Protein AF-A0A2G2P7Z0-F1 (afdb_monomer)

Mean predicted aligned error: 6.98 Å

Nearest PDB structures (foldseek):
  7e8j-assembly1_B  TM=5.968E-01  e=3.196E+00  Thermococcus celer Vu 13 = JCM 8558

pLDDT: mean 85.24, std 11.08, range [38.09, 94.94]

Radius of gyration: 17.15 Å; Cα contacts (8 Å, |Δi|>4): 42; chains: 1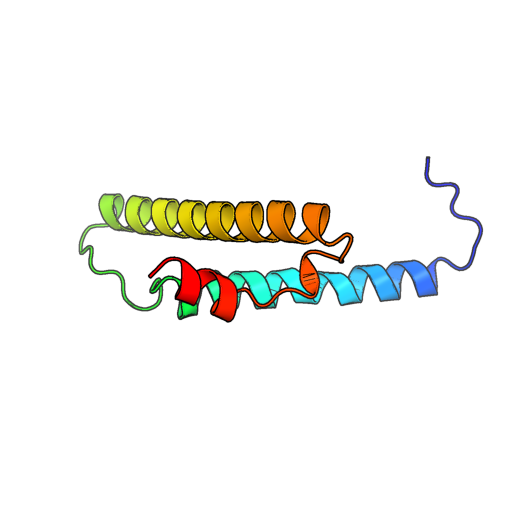; bounding box: 44×31×40 Å

Foldseek 3Di:
DDDPPDDVPVVVVVVVVCVVVVVVLVCCLCPVLVVVDDPDPDPVVNVVSSVVSVVVSVVLLVVLVVVCVVVVHDSVVDDSNVSVVVVD

Secondary structure (DSSP, 8-state):
-----S-HHHHHHHHHHHTHHHHHHHHIIIIISSTTS----SHHHHHHHHHHHHHHHHHHHHHHHHHHHHTT--GGGS-HHHHHHHH-

Structure (mmCIF, N/CA/C/O backbone):
data_AF-A0A2G2P7Z0-F1
#
_entry.id   AF-A0A2G2P7Z0-F1
#
loop_
_atom_site.group_PDB
_atom_site.id
_atom_site.type_symbol
_atom_site.label_atom_id
_atom_site.label_alt_id
_atom_site.label_comp_id
_atom_site.label_asym_id
_atom_site.label_entity_id
_atom_site.label_seq_id
_atom_site.pdbx_PDB_ins_code
_atom_site.Cartn_x
_atom_site.Cartn_y
_atom_site.Cartn_z
_atom_site.occupancy
_atom_site.B_iso_or_equiv
_atom_site.auth_seq_id
_atom_site.auth_comp_id
_atom_site.auth_asym_id
_atom_site.auth_atom_id
_atom_site.pdbx_PDB_model_num
ATOM 1 N N . MET A 1 1 ? 26.177 2.830 -6.048 1.00 38.09 1 MET A N 1
ATOM 2 C CA . MET A 1 1 ? 26.387 2.735 -7.510 1.00 38.09 1 MET A CA 1
ATOM 3 C C . MET A 1 1 ? 25.304 3.514 -8.251 1.00 38.09 1 MET A C 1
ATOM 5 O O . MET A 1 1 ? 24.256 2.952 -8.520 1.00 38.09 1 MET A O 1
ATOM 9 N N . LEU A 1 2 ? 25.528 4.784 -8.593 1.00 50.72 2 LEU A N 1
ATOM 10 C CA . LEU A 1 2 ? 24.808 5.437 -9.696 1.00 50.72 2 LEU A CA 1
ATOM 11 C C . LEU A 1 2 ? 25.796 6.360 -10.412 1.00 50.72 2 LEU A C 1
ATOM 13 O O . LEU A 1 2 ? 25.943 7.529 -10.074 1.00 50.72 2 LEU A O 1
ATOM 17 N N . CYS A 1 3 ? 26.521 5.801 -11.382 1.00 48.81 3 CYS A N 1
ATOM 18 C CA . CYS A 1 3 ? 27.285 6.605 -12.325 1.00 48.81 3 CYS A CA 1
ATOM 19 C C . CYS A 1 3 ? 26.288 7.206 -13.326 1.00 48.81 3 CYS A C 1
ATOM 21 O O . CYS A 1 3 ? 25.719 6.503 -14.164 1.00 48.81 3 CYS A O 1
ATOM 23 N N . VAL A 1 4 ? 26.034 8.507 -13.190 1.00 55.31 4 VAL A N 1
ATOM 24 C CA . VAL A 1 4 ? 25.136 9.313 -14.030 1.00 55.31 4 VAL A CA 1
ATOM 25 C C . VAL A 1 4 ? 25.807 9.572 -15.383 1.00 55.31 4 VAL A C 1
ATOM 27 O O . VAL A 1 4 ? 26.255 10.671 -15.684 1.00 55.31 4 VAL A O 1
ATOM 30 N N . LYS A 1 5 ? 25.925 8.540 -16.220 1.00 57.97 5 LYS A N 1
ATOM 31 C CA . LYS A 1 5 ? 26.398 8.676 -17.607 1.00 57.97 5 LYS A CA 1
ATOM 32 C C . LYS A 1 5 ? 25.541 7.845 -18.558 1.00 57.97 5 LYS A C 1
ATOM 34 O O . LYS A 1 5 ? 26.003 6.878 -19.149 1.00 57.97 5 LYS A O 1
ATOM 39 N N . LYS A 1 6 ? 24.267 8.232 -18.692 1.00 57.72 6 LYS A N 1
ATOM 40 C CA . LYS A 1 6 ? 23.445 8.075 -19.911 1.00 57.72 6 LYS A CA 1
ATOM 41 C C . LYS A 1 6 ? 22.093 8.773 -19.708 1.00 57.72 6 LYS A C 1
ATOM 43 O O . LYS A 1 6 ? 21.211 8.275 -19.023 1.00 57.72 6 LYS A O 1
ATOM 48 N N . ASN A 1 7 ? 21.967 9.950 -20.314 1.00 62.69 7 ASN A N 1
ATOM 49 C CA . ASN A 1 7 ?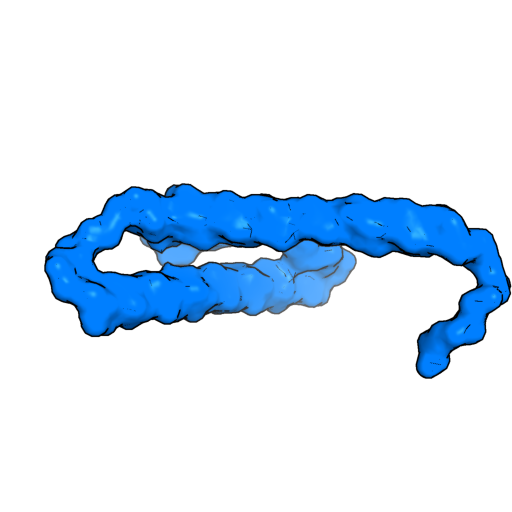 20.742 10.731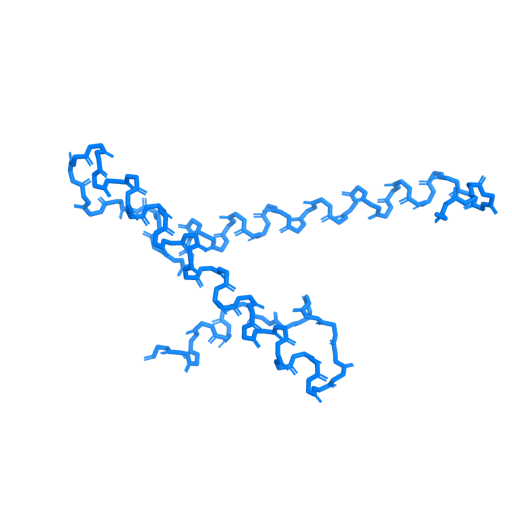 -20.513 1.00 62.69 7 ASN A CA 1
ATOM 50 C C . ASN A 1 7 ? 19.853 10.979 -19.258 1.00 62.69 7 ASN A C 1
ATOM 52 O O . ASN A 1 7 ? 18.758 10.410 -19.145 1.00 62.69 7 ASN A O 1
ATOM 56 N N . PRO A 1 8 ? 20.283 11.854 -18.323 1.00 77.44 8 PRO A N 1
ATOM 57 C CA . PRO A 1 8 ? 19.611 12.075 -17.035 1.00 77.44 8 PRO A CA 1
ATOM 58 C C . PRO A 1 8 ? 18.151 12.531 -17.175 1.00 77.44 8 PRO A C 1
ATOM 60 O O . PRO A 1 8 ? 17.302 12.111 -16.392 1.00 77.44 8 PRO A O 1
ATOM 63 N N . ALA A 1 9 ? 17.818 13.297 -18.218 1.00 83.31 9 ALA A N 1
ATOM 64 C CA . ALA A 1 9 ? 16.454 13.768 -18.461 1.00 83.31 9 ALA A CA 1
ATOM 65 C C . ALA A 1 9 ? 15.444 12.618 -18.656 1.00 83.31 9 ALA A C 1
ATOM 67 O O . ALA A 1 9 ? 14.326 12.668 -18.140 1.00 83.31 9 ALA A O 1
ATOM 68 N N . LYS A 1 10 ? 15.833 11.542 -19.357 1.00 85.19 10 LYS A N 1
ATOM 69 C CA . LYS A 1 10 ? 14.958 10.379 -19.593 1.00 85.19 10 LYS A CA 1
ATOM 70 C C . LYS A 1 10 ? 14.758 9.557 -18.318 1.00 85.19 10 LYS A C 1
ATOM 72 O O .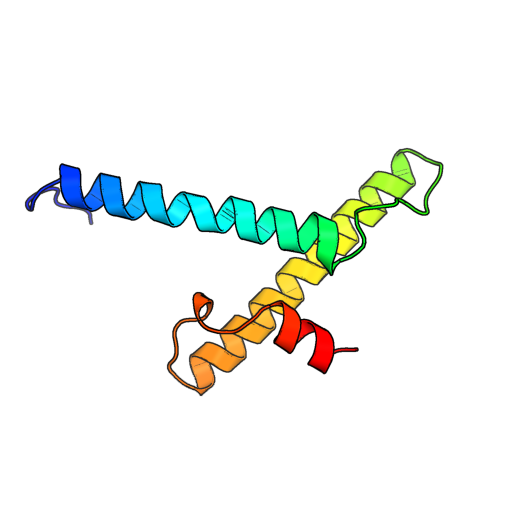 LYS A 1 10 ? 13.651 9.080 -18.070 1.00 85.19 10 LYS A O 1
ATOM 77 N N . LEU A 1 11 ? 15.805 9.423 -17.502 1.00 85.44 11 LEU A N 1
ATOM 78 C CA . LEU A 1 11 ? 15.734 8.743 -16.209 1.00 85.44 11 LEU A CA 1
ATOM 79 C C . LEU A 1 11 ? 14.814 9.497 -15.242 1.00 85.44 11 LEU A C 1
ATOM 81 O O . LEU A 1 11 ? 13.889 8.899 -14.699 1.00 85.44 11 LEU A O 1
ATOM 85 N N . ILE A 1 12 ? 15.015 10.810 -15.099 1.00 87.38 12 ILE A N 1
ATOM 86 C CA . ILE A 1 12 ? 14.184 11.673 -14.248 1.00 87.38 12 ILE A CA 1
ATOM 87 C C . ILE A 1 12 ? 12.722 11.612 -14.699 1.00 87.38 12 ILE A C 1
ATOM 89 O O . ILE A 1 12 ? 11.836 11.413 -13.873 1.00 87.38 12 ILE A O 1
ATOM 93 N N . LYS A 1 13 ? 12.454 11.680 -16.011 1.00 89.00 13 LYS A N 1
ATOM 94 C CA . LYS A 1 13 ? 11.098 11.533 -16.564 1.00 89.00 13 LYS A CA 1
ATOM 95 C C . LYS A 1 13 ? 10.452 10.201 -16.174 1.00 89.00 13 LYS A C 1
ATOM 97 O O . LYS A 1 13 ? 9.275 10.173 -15.822 1.00 89.00 13 LYS A O 1
ATOM 102 N N . ASN A 1 14 ? 11.195 9.098 -16.235 1.00 87.00 14 ASN A N 1
ATOM 103 C CA . ASN A 1 14 ? 10.676 7.780 -15.867 1.00 87.00 14 ASN A CA 1
ATOM 104 C C . ASN A 1 14 ? 10.427 7.653 -14.356 1.00 87.00 14 ASN A C 1
ATOM 106 O O . ASN A 1 14 ? 9.377 7.149 -13.967 1.00 87.00 14 ASN A O 1
ATOM 110 N N . LEU A 1 15 ? 11.332 8.159 -13.515 1.00 86.06 15 LEU A N 1
ATOM 111 C CA . LEU A 1 15 ? 11.137 8.208 -12.061 1.00 86.06 15 LEU A CA 1
ATOM 112 C C . LEU A 1 15 ? 9.932 9.081 -11.687 1.00 86.06 15 LEU A C 1
ATOM 114 O O . LEU A 1 15 ? 9.115 8.696 -10.854 1.00 86.06 15 LEU A O 1
ATOM 118 N N . TYR A 1 16 ? 9.753 10.217 -12.364 1.00 87.69 16 TYR A N 1
ATOM 119 C CA . TYR A 1 16 ? 8.606 11.090 -12.136 1.00 87.69 16 TYR A CA 1
ATOM 120 C C . TYR A 1 16 ? 7.282 10.409 -12.503 1.00 87.69 16 TYR A C 1
ATOM 122 O O . TYR A 1 16 ? 6.299 10.541 -11.779 1.00 87.69 16 TYR A O 1
ATOM 130 N N . LYS A 1 17 ? 7.254 9.602 -13.574 1.00 87.38 17 LYS A N 1
ATOM 131 C CA . LYS A 1 17 ? 6.083 8.775 -13.911 1.00 87.38 17 LYS A CA 1
ATOM 132 C C . LYS A 1 17 ? 5.767 7.741 -12.829 1.00 87.38 17 LYS A C 1
ATOM 134 O O . LYS A 1 17 ? 4.597 7.523 -12.531 1.00 87.38 17 LYS A O 1
ATOM 139 N N . GLN A 1 18 ? 6.785 7.132 -12.216 1.00 86.94 18 GLN A N 1
ATOM 140 C CA . GLN A 1 18 ? 6.585 6.163 -11.132 1.00 86.94 18 GLN A CA 1
ATOM 141 C C . GLN A 1 18 ? 5.941 6.790 -9.890 1.00 86.94 18 GLN A C 1
ATOM 143 O O . GLN A 1 18 ? 5.270 6.080 -9.143 1.00 86.94 18 GLN A O 1
ATOM 148 N N . ARG A 1 19 ? 6.052 8.114 -9.700 1.00 88.75 19 ARG A N 1
ATOM 149 C CA . ARG A 1 19 ? 5.350 8.838 -8.629 1.00 88.75 19 ARG A CA 1
ATOM 150 C C . ARG A 1 19 ? 3.841 8.599 -8.668 1.00 88.75 19 ARG A C 1
ATOM 152 O O . ARG A 1 19 ? 3.235 8.489 -7.612 1.00 88.75 19 ARG A O 1
ATOM 159 N N . TRP A 1 20 ? 3.243 8.431 -9.851 1.00 90.50 20 TRP A N 1
ATOM 160 C CA . TRP A 1 20 ? 1.807 8.158 -9.991 1.00 90.50 20 TRP A CA 1
ATOM 161 C C . TRP A 1 20 ? 1.351 6.908 -9.225 1.00 90.50 20 TRP A C 1
ATOM 163 O O . TRP A 1 20 ? 0.208 6.824 -8.775 1.00 90.50 20 TRP A O 1
ATOM 173 N N . HIS A 1 21 ? 2.249 5.943 -9.007 1.00 89.00 21 HIS A N 1
ATOM 174 C CA . HIS A 1 21 ? 1.934 4.757 -8.222 1.00 89.00 21 HIS A CA 1
ATOM 175 C C . HIS A 1 21 ? 1.498 5.090 -6.793 1.00 89.00 21 HIS A C 1
ATOM 177 O O . HIS A 1 21 ? 0.612 4.410 -6.284 1.00 89.00 21 HIS A O 1
ATOM 183 N N . ILE A 1 22 ? 2.038 6.150 -6.178 1.00 89.25 22 ILE A N 1
ATOM 184 C CA . ILE A 1 22 ? 1.638 6.546 -4.823 1.00 89.25 22 ILE A CA 1
ATOM 185 C C . ILE A 1 22 ? 0.182 7.021 -4.782 1.00 89.25 22 ILE A C 1
ATOM 187 O O . ILE A 1 22 ? -0.539 6.736 -3.834 1.00 89.25 22 ILE A O 1
ATOM 191 N N . GLU A 1 23 ? -0.285 7.696 -5.833 1.00 90.94 23 GLU A N 1
ATOM 192 C CA . GLU A 1 23 ? -1.653 8.214 -5.919 1.00 90.94 23 GLU A CA 1
ATOM 193 C C . GLU A 1 23 ? -2.660 7.074 -6.096 1.00 90.94 23 GLU A C 1
ATOM 195 O O . GLU A 1 23 ? -3.728 7.067 -5.479 1.00 90.94 23 GLU A O 1
ATOM 200 N N . VAL A 1 24 ? -2.290 6.059 -6.883 1.00 89.75 24 VAL A N 1
ATOM 201 C CA . VAL A 1 24 ? -3.066 4.818 -7.016 1.00 89.75 24 VAL A CA 1
ATOM 202 C C . VAL A 1 24 ? -3.096 4.049 -5.693 1.00 89.75 24 VAL A C 1
ATOM 204 O O . VAL A 1 24 ? -4.150 3.548 -5.299 1.00 89.75 24 VAL A O 1
ATOM 207 N N . ASP A 1 25 ? -1.973 3.990 -4.981 1.00 89.94 25 ASP A N 1
ATOM 208 C CA . ASP A 1 25 ? -1.875 3.323 -3.683 1.00 89.94 25 ASP A CA 1
ATOM 209 C C . ASP A 1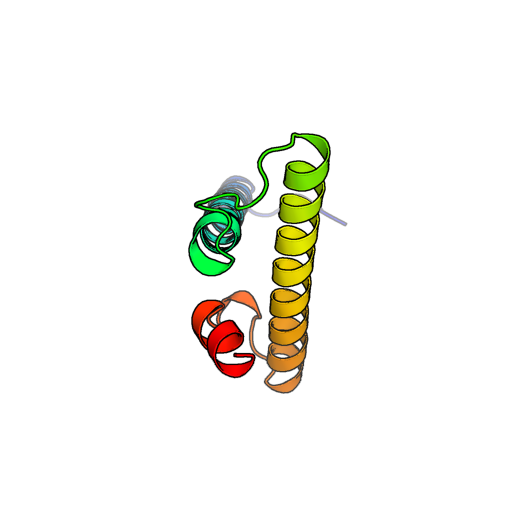 25 ? -2.751 4.035 -2.635 1.00 89.94 25 ASP A C 1
ATOM 211 O O . ASP A 1 25 ? -3.565 3.390 -1.973 1.00 89.94 25 ASP A O 1
ATOM 215 N N . PHE A 1 26 ? -2.712 5.371 -2.570 1.00 89.69 26 PHE A N 1
ATOM 216 C CA . PHE A 1 26 ? -3.613 6.155 -1.720 1.00 89.69 26 PHE A CA 1
ATOM 217 C C . PHE A 1 26 ? -5.086 5.974 -2.091 1.00 89.69 26 PHE A C 1
ATOM 219 O O . PHE A 1 26 ? -5.937 5.915 -1.203 1.00 89.69 26 PHE A O 1
ATOM 226 N N . ARG A 1 27 ? -5.412 5.857 -3.383 1.00 89.88 27 ARG A N 1
ATOM 227 C CA . ARG A 1 27 ? -6.778 5.549 -3.826 1.00 89.88 27 ARG A CA 1
ATOM 228 C C . ARG A 1 27 ? -7.235 4.185 -3.308 1.00 89.88 27 ARG A C 1
ATOM 230 O O . ARG A 1 27 ? -8.370 4.073 -2.852 1.00 89.88 27 ARG A O 1
ATOM 237 N N . ASN A 1 28 ? -6.379 3.166 -3.368 1.00 88.88 28 ASN A N 1
ATOM 238 C CA . ASN A 1 28 ? -6.702 1.836 -2.848 1.00 88.88 28 ASN A CA 1
ATOM 239 C C . ASN A 1 28 ? -6.940 1.880 -1.337 1.00 88.88 28 ASN A C 1
ATOM 241 O O . ASN A 1 28 ? -7.955 1.373 -0.875 1.00 88.88 28 ASN A O 1
ATOM 245 N N . ILE A 1 29 ? -6.074 2.562 -0.590 1.00 87.50 29 ILE A N 1
ATOM 246 C CA . ILE A 1 29 ? -6.223 2.739 0.858 1.00 87.50 29 ILE A CA 1
ATOM 247 C C . ILE A 1 29 ? -7.554 3.433 1.188 1.00 87.50 29 ILE A C 1
ATOM 249 O O . ILE A 1 29 ? -8.340 2.912 1.969 1.00 87.50 29 ILE A O 1
ATOM 253 N N . LYS A 1 30 ? -7.862 4.561 0.537 1.00 85.56 30 LYS A N 1
ATOM 254 C CA . LYS A 1 30 ? -9.073 5.351 0.823 1.00 85.56 30 LYS A CA 1
ATOM 255 C C . LYS A 1 30 ? -10.380 4.680 0.395 1.00 85.56 30 LYS A C 1
ATOM 257 O O . LYS A 1 30 ? -11.387 4.834 1.070 1.00 85.56 30 LYS A O 1
ATOM 262 N N . ILE A 1 31 ? -10.394 4.012 -0.761 1.00 83.75 31 ILE A N 1
ATOM 263 C CA . ILE A 1 31 ? -11.639 3.540 -1.397 1.00 83.75 31 ILE A CA 1
ATOM 264 C C . ILE A 1 31 ? -11.830 2.032 -1.249 1.00 83.75 31 ILE A C 1
ATOM 266 O O . ILE A 1 31 ? -12.957 1.578 -1.108 1.00 83.75 31 ILE A O 1
ATOM 270 N N . ARG A 1 32 ? -10.760 1.233 -1.346 1.00 80.00 32 ARG A N 1
ATOM 271 C CA . ARG A 1 32 ? -10.866 -0.237 -1.347 1.00 80.00 32 ARG A CA 1
ATOM 272 C C . ARG A 1 32 ? -10.827 -0.841 0.049 1.00 80.00 32 ARG A C 1
ATOM 274 O O . ARG A 1 32 ? -11.372 -1.919 0.221 1.00 80.00 32 ARG A O 1
ATOM 281 N N . LEU A 1 33 ? -10.200 -0.163 1.007 1.00 81.25 33 LEU A N 1
ATOM 282 C CA . LEU A 1 33 ? -10.116 -0.602 2.404 1.00 81.25 33 LEU A CA 1
ATOM 283 C C . LEU A 1 33 ? -11.073 0.171 3.321 1.00 81.25 33 LEU A C 1
ATOM 285 O O . LEU A 1 33 ? -10.846 0.241 4.519 1.00 81.25 33 LEU A O 1
ATOM 289 N N . ASP A 1 34 ? -12.123 0.761 2.744 1.00 76.06 34 ASP A N 1
ATOM 290 C CA . ASP A 1 34 ? -13.234 1.391 3.469 1.00 76.06 34 ASP A CA 1
ATOM 291 C C . ASP A 1 34 ? -12.855 2.559 4.405 1.00 76.06 34 ASP A C 1
ATOM 293 O O . ASP A 1 34 ? -13.640 2.985 5.240 1.00 76.06 34 ASP A O 1
ATOM 297 N N . LEU A 1 35 ? -11.691 3.188 4.206 1.00 78.38 35 LEU A N 1
ATOM 298 C CA . LEU A 1 35 ? -11.297 4.426 4.906 1.00 78.38 35 LEU A CA 1
ATOM 299 C C . LEU A 1 35 ? -12.081 5.679 4.467 1.00 78.38 35 LEU A C 1
ATOM 301 O O . LEU A 1 35 ? -11.667 6.808 4.742 1.00 78.38 35 LEU A O 1
ATOM 305 N N . LYS A 1 36 ? -13.176 5.504 3.726 1.00 68.06 36 LYS A N 1
ATOM 306 C CA . LYS A 1 36 ? -14.030 6.602 3.272 1.00 68.06 36 LYS A CA 1
ATOM 307 C C . LYS A 1 36 ? -14.930 7.111 4.394 1.00 68.06 36 LYS A C 1
ATOM 309 O O . LYS A 1 36 ? -15.177 8.312 4.452 1.00 68.06 36 LYS A O 1
ATOM 314 N N . GLU A 1 37 ? -15.374 6.217 5.272 1.00 74.12 37 GLU A N 1
ATOM 315 C CA . GLU A 1 37 ? -16.253 6.530 6.395 1.00 74.12 37 GLU A CA 1
ATOM 316 C C . GLU A 1 37 ? -15.703 5.873 7.660 1.00 74.12 37 GLU A C 1
ATOM 318 O O . GLU A 1 37 ? -15.753 4.658 7.828 1.00 74.12 37 GLU A O 1
ATOM 323 N N . PHE A 1 38 ? -15.154 6.688 8.561 1.00 78.75 38 PHE A N 1
ATOM 324 C CA . PHE A 1 38 ? -14.677 6.197 9.848 1.00 78.75 38 PHE A CA 1
ATOM 325 C C . PHE A 1 38 ? -15.866 5.806 10.717 1.00 78.75 38 PHE A C 1
ATOM 327 O O . PHE A 1 38 ? -16.734 6.631 11.009 1.00 78.75 38 PHE A O 1
ATOM 334 N N . LYS A 1 39 ? -15.888 4.555 11.179 1.00 79.94 39 LYS A N 1
ATOM 335 C CA . LYS A 1 39 ? -16.945 4.076 12.088 1.00 79.94 39 LYS A CA 1
ATOM 336 C C . LYS A 1 39 ? -16.733 4.614 13.500 1.00 79.94 39 LYS A C 1
ATOM 338 O O . LYS A 1 39 ? -17.668 4.723 14.298 1.00 79.94 39 LYS A O 1
ATOM 343 N N . CYS A 1 40 ? -15.492 4.964 13.820 1.00 84.44 40 CYS A N 1
ATOM 344 C CA . CYS A 1 40 ? -15.092 5.399 15.142 1.00 84.44 40 CYS A CA 1
ATOM 345 C C . CYS A 1 40 ? -15.352 6.896 15.366 1.00 84.44 40 CYS A C 1
ATOM 347 O O . CYS A 1 40 ? -14.902 7.743 14.602 1.00 84.44 40 CYS A O 1
ATOM 349 N N . LYS A 1 41 ? -16.009 7.235 16.483 1.00 84.19 41 LYS A N 1
ATOM 350 C CA . LYS A 1 41 ? -16.369 8.623 16.839 1.00 84.19 41 LYS A CA 1
ATOM 351 C C . LYS A 1 41 ? -15.317 9.363 17.677 1.00 84.19 41 LYS A C 1
ATOM 353 O O . LYS A 1 41 ? -15.486 10.543 17.957 1.00 84.19 41 LYS A O 1
ATOM 358 N N . THR A 1 42 ? -14.249 8.688 18.111 1.00 91.44 42 THR A N 1
ATOM 359 C CA . THR A 1 42 ? -13.191 9.288 18.9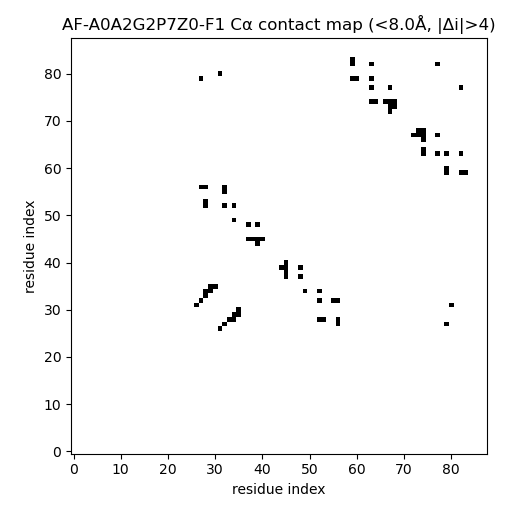44 1.00 91.44 42 THR A CA 1
ATOM 360 C C . THR A 1 42 ? -11.860 9.370 18.195 1.00 91.44 42 THR A C 1
ATOM 362 O O . THR A 1 42 ? -11.499 8.427 17.483 1.00 91.44 42 THR A O 1
ATOM 365 N N . PRO A 1 43 ? -11.069 10.445 18.389 1.00 89.12 43 PRO A N 1
ATOM 366 C CA . PRO A 1 43 ? -9.830 10.660 17.637 1.00 89.12 43 PRO A CA 1
ATOM 367 C C . PRO A 1 43 ? -8.798 9.549 17.873 1.00 89.12 43 PRO A C 1
ATOM 369 O O . PRO A 1 43 ? -8.135 9.092 16.945 1.00 89.12 43 PRO A O 1
ATOM 372 N N . LYS A 1 44 ? -8.711 9.039 19.108 1.00 92.94 44 LYS A N 1
ATOM 373 C CA . LYS A 1 44 ? -7.807 7.935 19.464 1.00 92.94 44 LYS A CA 1
ATOM 374 C C . LYS A 1 44 ? -8.146 6.640 18.722 1.00 92.94 44 LYS A C 1
ATOM 376 O O . LYS A 1 44 ? -7.244 5.885 18.369 1.00 92.94 44 LYS A O 1
ATOM 381 N N . MET A 1 45 ? -9.430 6.363 18.512 1.00 91.75 45 MET A N 1
ATOM 382 C CA . MET A 1 45 ? -9.876 5.150 17.831 1.00 91.75 45 MET A CA 1
ATOM 383 C C . MET A 1 45 ? -9.782 5.296 16.305 1.00 91.75 45 MET A C 1
ATOM 385 O O . MET A 1 45 ? -9.374 4.354 15.636 1.00 91.75 45 MET A O 1
ATOM 389 N N . LEU A 1 46 ? -10.026 6.496 15.774 1.00 89.31 46 LEU A N 1
ATOM 390 C CA . LEU A 1 46 ? -9.836 6.818 14.357 1.00 89.31 46 LEU A CA 1
ATOM 391 C C . LEU A 1 46 ? -8.383 6.599 13.900 1.00 89.31 46 LEU A C 1
ATOM 393 O O . LEU A 1 46 ? -8.143 6.009 12.851 1.00 89.31 46 LEU A O 1
ATOM 397 N N . ILE A 1 47 ? -7.401 6.977 14.726 1.00 90.94 47 ILE A N 1
ATOM 398 C CA . ILE A 1 47 ? -5.984 6.681 14.456 1.00 90.94 47 ILE A CA 1
ATOM 399 C C . ILE A 1 47 ? -5.751 5.167 14.352 1.00 90.94 47 ILE A C 1
ATOM 401 O O . ILE A 1 47 ? -5.052 4.712 13.449 1.00 90.94 47 ILE A O 1
ATOM 405 N N . LYS A 1 48 ? -6.351 4.364 15.240 1.00 90.88 48 LYS A N 1
ATOM 406 C CA . LYS A 1 48 ? -6.233 2.897 15.175 1.00 90.88 48 LYS A CA 1
ATOM 407 C C . LYS A 1 48 ? -6.857 2.336 13.898 1.00 90.88 48 LYS A C 1
ATOM 409 O O . LYS A 1 48 ? -6.253 1.475 13.269 1.00 90.88 48 LYS A O 1
ATOM 414 N N . GLU A 1 49 ? -8.019 2.842 13.497 1.00 89.38 49 GLU A N 1
ATOM 415 C CA . GLU A 1 49 ? -8.707 2.452 12.259 1.00 89.38 49 GLU A CA 1
ATOM 416 C C . GLU A 1 49 ? -7.852 2.762 11.016 1.00 89.38 49 GLU A C 1
ATOM 418 O O . GLU A 1 49 ? -7.701 1.914 10.130 1.00 89.38 49 GLU A O 1
ATOM 423 N N . MET A 1 50 ? -7.181 3.921 10.997 1.00 89.19 50 MET A N 1
ATOM 424 C CA . MET A 1 50 ? -6.185 4.249 9.972 1.00 89.19 50 MET A CA 1
ATOM 425 C C . MET A 1 50 ? -5.027 3.246 9.960 1.00 89.19 50 MET A C 1
ATOM 427 O O . MET A 1 50 ? -4.703 2.709 8.901 1.00 89.19 50 MET A O 1
ATOM 431 N N . TRP A 1 51 ? -4.419 2.951 11.114 1.00 91.62 51 TRP A N 1
ATOM 432 C CA . TRP A 1 51 ? -3.300 2.003 11.199 1.00 91.62 51 TRP A CA 1
ATOM 433 C C . TRP A 1 51 ? -3.673 0.596 10.738 1.00 91.62 51 TRP A C 1
ATOM 435 O O . TRP A 1 51 ? -2.910 -0.017 9.992 1.00 91.62 51 TRP A O 1
ATOM 445 N N . VAL A 1 52 ? -4.851 0.101 11.124 1.00 90.69 52 VAL A N 1
ATOM 446 C CA . VAL A 1 52 ? -5.361 -1.201 10.669 1.00 90.69 52 VAL A CA 1
ATOM 447 C C . VAL A 1 52 ? -5.526 -1.214 9.152 1.00 90.69 52 VAL A C 1
ATOM 449 O O . VAL A 1 52 ? -5.131 -2.174 8.495 1.00 90.69 52 VAL A O 1
ATOM 452 N N . SER A 1 53 ? -6.025 -0.128 8.572 1.00 89.44 53 SER A N 1
ATOM 453 C CA . SER A 1 53 ? -6.192 -0.019 7.122 1.00 89.44 53 SER A CA 1
ATOM 454 C C . SER A 1 53 ? -4.852 0.033 6.377 1.00 89.44 53 SER A C 1
ATOM 456 O O . SER A 1 53 ? -4.683 -0.627 5.351 1.00 89.44 53 SER A O 1
ATOM 458 N N . PHE A 1 54 ? -3.854 0.748 6.906 1.00 91.25 54 PHE A N 1
ATOM 459 C CA . PHE A 1 54 ? -2.485 0.706 6.375 1.00 91.25 54 PHE A CA 1
ATOM 460 C C . PHE A 1 54 ? -1.867 -0.693 6.484 1.00 91.25 54 PHE A C 1
ATOM 462 O O . PHE A 1 54 ? -1.199 -1.149 5.553 1.00 91.25 54 PHE A O 1
ATOM 469 N N . LEU A 1 55 ? -2.103 -1.392 7.595 1.00 92.88 55 LEU A N 1
ATOM 470 C CA . LEU A 1 55 ? -1.644 -2.764 7.787 1.00 92.88 55 LEU A CA 1
ATOM 471 C C . LEU A 1 55 ? -2.284 -3.712 6.763 1.00 92.88 55 LEU A C 1
ATOM 473 O O . LEU A 1 55 ? -1.564 -4.440 6.082 1.00 92.88 55 LEU A O 1
ATOM 477 N N . ALA A 1 56 ? -3.607 -3.652 6.590 1.00 91.00 56 ALA A N 1
ATOM 478 C CA . ALA A 1 56 ? -4.334 -4.449 5.605 1.00 91.00 56 ALA A CA 1
ATOM 479 C C . ALA A 1 56 ? -3.816 -4.205 4.178 1.00 91.00 56 ALA A C 1
ATOM 481 O O . ALA A 1 56 ? -3.564 -5.154 3.434 1.00 91.00 56 ALA A O 1
ATOM 482 N N . TYR A 1 57 ? -3.568 -2.942 3.814 1.00 92.06 57 TYR A N 1
ATOM 483 C CA . TYR A 1 57 ? -2.938 -2.597 2.540 1.00 92.06 57 TYR A CA 1
ATOM 484 C C . TYR A 1 57 ? -1.586 -3.299 2.363 1.00 92.06 57 TYR A C 1
ATOM 486 O O . TYR A 1 57 ? -1.359 -3.947 1.339 1.00 92.06 57 TYR A O 1
ATOM 494 N N . ASN A 1 58 ? -0.699 -3.205 3.357 1.00 93.06 58 ASN A N 1
ATOM 495 C CA . ASN A 1 58 ? 0.629 -3.812 3.286 1.00 93.06 58 ASN A CA 1
ATOM 496 C C . ASN A 1 58 ? 0.566 -5.342 3.170 1.00 93.06 58 ASN A C 1
ATOM 498 O O . ASN A 1 58 ? 1.329 -5.916 2.393 1.00 93.06 58 ASN A O 1
ATOM 502 N N . ILE A 1 59 ? -0.373 -5.993 3.862 1.00 93.88 59 ILE A N 1
ATOM 503 C CA . ILE A 1 59 ? -0.588 -7.444 3.767 1.00 93.88 59 ILE A CA 1
ATOM 504 C C . ILE A 1 59 ? -0.995 -7.838 2.344 1.00 93.88 59 ILE A C 1
ATOM 506 O O . ILE A 1 59 ? -0.368 -8.711 1.744 1.00 93.88 59 ILE A O 1
ATOM 510 N N . VAL A 1 60 ? -1.979 -7.155 1.751 1.00 92.62 60 VAL A N 1
ATOM 511 C CA . VAL A 1 60 ? -2.407 -7.447 0.372 1.00 92.62 60 VAL A CA 1
ATOM 512 C C . VAL A 1 60 ? -1.258 -7.225 -0.619 1.00 92.62 60 VAL A C 1
ATOM 514 O O . VAL A 1 60 ? -1.066 -8.018 -1.538 1.00 92.62 60 VAL A O 1
ATOM 517 N N . ARG A 1 61 ? -0.439 -6.179 -0.435 1.00 92.25 61 ARG A N 1
ATOM 518 C CA . ARG A 1 61 ? 0.735 -5.932 -1.294 1.00 92.25 61 ARG A CA 1
ATOM 519 C C . ARG A 1 61 ? 1.828 -6.983 -1.111 1.00 92.25 61 ARG A C 1
ATOM 521 O O . ARG A 1 61 ? 2.484 -7.322 -2.094 1.00 92.25 61 ARG A O 1
ATOM 528 N N . SER A 1 62 ? 2.001 -7.510 0.099 1.00 94.19 62 SER A N 1
ATOM 529 C CA . SER A 1 62 ? 2.902 -8.631 0.372 1.00 94.19 62 SER A CA 1
ATOM 530 C C . SER A 1 62 ? 2.427 -9.904 -0.330 1.00 94.19 62 SER A C 1
ATOM 532 O O . SER A 1 62 ? 3.225 -10.556 -0.997 1.00 94.19 62 SER A O 1
ATOM 534 N N . LEU A 1 63 ? 1.123 -10.199 -0.301 1.00 93.75 63 LEU A N 1
ATOM 535 C CA . LEU A 1 63 ? 0.567 -11.344 -1.023 1.00 93.75 63 LEU A CA 1
ATOM 536 C C . L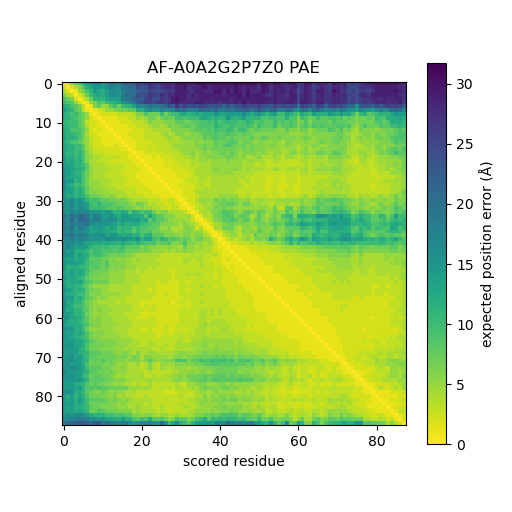EU A 1 63 ? 0.781 -11.216 -2.537 1.00 93.75 63 LEU A C 1
ATOM 538 O O . LEU A 1 63 ? 1.265 -12.148 -3.173 1.00 93.75 63 LEU A O 1
ATOM 542 N N . ILE A 1 64 ? 0.502 -10.034 -3.097 1.00 94.38 64 ILE A N 1
ATOM 543 C CA . ILE A 1 64 ? 0.773 -9.732 -4.509 1.00 94.38 64 ILE A CA 1
ATOM 544 C C . ILE A 1 64 ? 2.247 -9.964 -4.846 1.00 94.38 64 ILE A C 1
ATOM 546 O O . ILE A 1 64 ? 2.547 -10.536 -5.890 1.00 94.38 64 ILE A O 1
ATOM 550 N N . LEU A 1 65 ? 3.168 -9.519 -3.985 1.00 94.31 65 LEU A N 1
ATOM 551 C CA . LEU A 1 65 ? 4.599 -9.737 -4.177 1.00 94.31 65 LEU A CA 1
ATOM 552 C C . LEU A 1 65 ? 4.932 -11.233 -4.200 1.00 94.31 65 LEU A C 1
ATOM 554 O O . LEU A 1 65 ? 5.614 -11.675 -5.119 1.00 94.31 65 LEU A O 1
ATOM 558 N N . SER A 1 66 ? 4.418 -12.012 -3.249 1.00 93.94 66 SER A N 1
ATOM 559 C CA . SER A 1 66 ? 4.634 -13.461 -3.192 1.00 93.94 66 SER A CA 1
ATOM 560 C C . SER A 1 66 ? 4.121 -14.171 -4.448 1.00 93.94 66 SER A C 1
ATOM 562 O O . SER A 1 66 ? 4.852 -14.952 -5.057 1.00 93.94 66 SER A O 1
ATOM 564 N N . SER A 1 67 ? 2.907 -13.849 -4.906 1.00 93.12 67 SER A N 1
ATOM 565 C CA . SER A 1 67 ? 2.356 -14.397 -6.152 1.00 93.12 67 SER A CA 1
ATOM 566 C C . SER A 1 67 ? 3.163 -13.964 -7.379 1.00 93.12 67 SER A C 1
ATOM 568 O O . SER A 1 67 ? 3.425 -14.767 -8.273 1.00 93.12 67 SER A O 1
ATOM 570 N N . ALA A 1 68 ? 3.600 -12.705 -7.427 1.00 94.94 68 ALA A N 1
ATOM 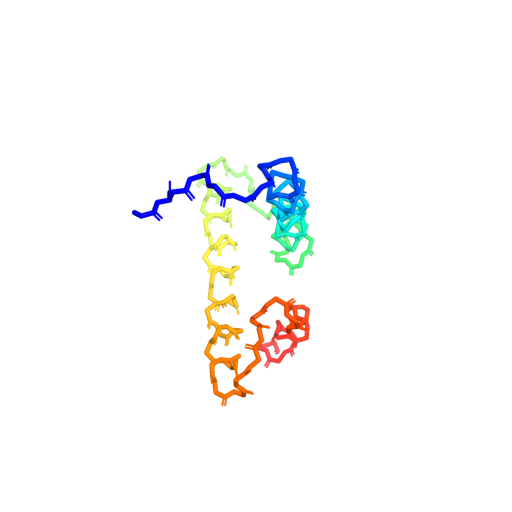571 C CA . ALA A 1 68 ? 4.399 -12.183 -8.527 1.00 94.94 68 ALA A CA 1
ATOM 572 C C . ALA A 1 68 ? 5.763 -12.874 -8.632 1.00 94.94 68 ALA A C 1
ATOM 574 O O . ALA A 1 68 ? 6.195 -13.207 -9.734 1.00 94.94 68 ALA A O 1
ATOM 575 N N . LEU A 1 69 ? 6.408 -13.137 -7.491 1.00 94.75 69 LEU A N 1
ATOM 576 C CA . LEU A 1 69 ? 7.657 -13.894 -7.422 1.00 94.75 69 LEU A CA 1
ATOM 577 C C . LEU A 1 69 ? 7.466 -15.328 -7.923 1.00 94.75 69 LEU A C 1
ATOM 579 O O . LEU A 1 69 ? 8.271 -15.797 -8.726 1.00 94.75 69 LEU A O 1
ATOM 583 N N . TYR A 1 70 ? 6.378 -15.990 -7.519 1.00 94.31 70 TYR A N 1
ATOM 584 C CA . TYR A 1 70 ? 6.059 -17.348 -7.962 1.00 94.31 70 TYR A CA 1
ATOM 585 C C . TYR A 1 70 ? 5.854 -17.432 -9.484 1.00 94.31 70 TYR A C 1
ATOM 587 O O . TYR A 1 70 ? 6.414 -18.302 -10.147 1.00 94.31 70 TYR A O 1
ATOM 595 N N . HIS A 1 71 ? 5.122 -16.476 -10.061 1.00 92.94 71 HIS A N 1
ATOM 596 C CA . HIS A 1 71 ? 4.840 -16.428 -11.499 1.00 92.94 71 HIS A CA 1
ATOM 597 C C . HIS A 1 71 ? 5.894 -15.670 -12.329 1.00 92.94 71 HIS A C 1
ATOM 599 O O . HIS A 1 71 ? 5.719 -15.524 -13.538 1.00 92.94 71 HIS A O 1
ATOM 605 N N . LYS A 1 72 ? 6.985 -15.186 -11.714 1.00 93.06 72 LYS A N 1
ATOM 606 C CA . LYS A 1 72 ? 8.037 -14.365 -12.352 1.00 93.06 72 LYS A CA 1
ATOM 607 C C . LYS A 1 72 ? 7.493 -13.135 -13.100 1.00 93.06 72 LYS A C 1
ATOM 609 O O . LYS A 1 72 ? 8.035 -12.728 -14.127 1.00 93.06 72 LYS A O 1
ATOM 614 N N . VAL A 1 73 ? 6.429 -12.528 -12.578 1.00 93.88 73 VAL A N 1
ATOM 615 C CA . VAL A 1 73 ? 5.823 -11.304 -13.122 1.00 93.88 73 VAL A CA 1
ATOM 616 C C . VAL A 1 73 ? 6.137 -10.100 -12.240 1.00 93.88 73 VAL A C 1
ATOM 618 O O . VAL A 1 73 ? 6.566 -10.220 -11.096 1.00 93.88 73 VAL A O 1
ATOM 621 N N . ILE A 1 74 ? 5.924 -8.900 -12.771 1.00 90.69 74 ILE A N 1
ATOM 622 C CA . ILE A 1 74 ? 6.146 -7.661 -12.024 1.00 90.69 74 ILE A CA 1
ATOM 623 C C . ILE A 1 74 ? 4.972 -7.461 -11.044 1.00 90.69 74 ILE A C 1
ATOM 625 O O . ILE A 1 74 ? 3.832 -7.400 -11.490 1.00 90.69 74 ILE A O 1
ATOM 629 N N . PRO A 1 75 ? 5.187 -7.236 -9.733 1.00 89.44 75 PRO A N 1
ATOM 630 C CA . PRO A 1 75 ? 4.093 -7.107 -8.754 1.00 89.44 75 PRO A CA 1
ATOM 631 C C . PRO A 1 75 ? 3.061 -6.014 -9.072 1.00 89.44 75 PRO A C 1
ATOM 633 O O . PRO A 1 75 ? 1.920 -6.057 -8.623 1.00 89.44 75 PRO A O 1
ATOM 636 N N . ARG A 1 76 ? 3.455 -4.989 -9.833 1.00 87.50 76 ARG A N 1
ATOM 637 C CA . ARG A 1 76 ? 2.581 -3.883 -10.252 1.00 87.50 76 ARG A CA 1
ATOM 638 C C . ARG A 1 76 ? 1.631 -4.250 -11.403 1.00 87.50 76 ARG A C 1
ATOM 640 O O . ARG A 1 76 ? 0.737 -3.454 -11.670 1.00 87.50 76 ARG A O 1
ATOM 647 N N . THR A 1 77 ? 1.795 -5.398 -12.067 1.00 88.19 77 THR A N 1
ATOM 648 C CA . THR A 1 77 ? 0.855 -5.872 -13.105 1.00 88.19 77 THR A CA 1
ATOM 649 C C . THR A 1 77 ? -0.335 -6.626 -12.515 1.00 88.19 77 THR A C 1
ATOM 651 O O . THR A 1 77 ? -1.369 -6.738 -13.167 1.00 88.19 77 THR A O 1
ATOM 654 N N . ILE A 1 78 ? -0.221 -7.104 -11.273 1.00 88.50 78 ILE A N 1
ATOM 655 C CA . ILE A 1 78 ? -1.290 -7.812 -10.568 1.00 88.50 78 ILE A CA 1
ATOM 656 C C . ILE A 1 78 ? -2.272 -6.798 -9.965 1.00 88.50 78 ILE A C 1
ATOM 658 O O . ILE A 1 78 ? -1.890 -5.841 -9.286 1.00 88.50 78 ILE A O 1
ATOM 662 N N . SER A 1 79 ? -3.563 -7.018 -10.211 1.00 89.06 79 SER A N 1
ATOM 663 C CA . SER A 1 79 ? -4.644 -6.155 -9.729 1.00 89.06 79 SER A CA 1
ATOM 664 C C . SER A 1 79 ? -4.830 -6.272 -8.213 1.00 89.06 79 SER A C 1
ATOM 666 O O . SER A 1 79 ? -5.143 -7.342 -7.684 1.00 89.06 79 SER A O 1
ATOM 668 N N . PHE A 1 80 ? -4.729 -5.135 -7.513 1.00 88.31 80 PHE A N 1
ATOM 669 C CA . PHE A 1 80 ? -5.022 -5.049 -6.078 1.00 88.31 80 PHE A CA 1
ATOM 670 C C . PHE A 1 80 ? -6.469 -5.444 -5.764 1.00 88.31 80 PHE A C 1
ATOM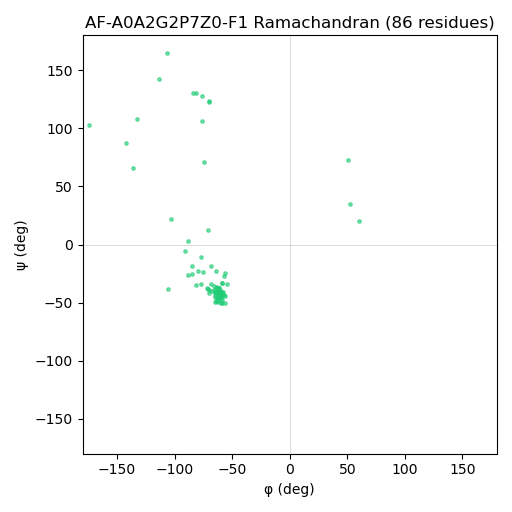 672 O O . PHE A 1 80 ? -6.711 -6.198 -4.829 1.00 88.31 80 PHE A O 1
ATOM 679 N N . LYS A 1 81 ? -7.429 -4.977 -6.578 1.00 88.25 81 LYS A N 1
ATOM 680 C CA . LYS A 1 81 ? -8.859 -5.286 -6.411 1.00 88.25 81 LYS A CA 1
ATOM 681 C C . LYS A 1 81 ? -9.104 -6.792 -6.476 1.00 88.25 81 LYS A C 1
ATOM 683 O O . LYS A 1 81 ? -9.814 -7.316 -5.631 1.00 88.25 81 LYS A O 1
ATOM 688 N N . SER A 1 82 ? -8.523 -7.449 -7.479 1.00 86.62 82 SER A N 1
ATOM 689 C CA . SER A 1 82 ? -8.710 -8.884 -7.708 1.00 86.62 82 SER A CA 1
ATOM 690 C C . SER A 1 82 ? -8.106 -9.705 -6.575 1.00 86.62 82 SER A C 1
ATOM 692 O O . SER A 1 82 ? -8.720 -10.661 -6.129 1.00 86.62 82 SER A O 1
ATOM 694 N N . THR A 1 83 ? -6.945 -9.283 -6.067 1.00 89.38 83 THR A N 1
ATOM 695 C CA . THR A 1 83 ? -6.324 -9.935 -4.909 1.00 89.38 83 THR A CA 1
ATOM 696 C C . THR A 1 83 ? -7.208 -9.783 -3.676 1.00 89.38 83 THR A C 1
ATOM 698 O O . THR A 1 83 ? -7.515 -10.772 -3.029 1.00 89.38 83 THR A O 1
ATOM 701 N N . LEU A 1 84 ? -7.683 -8.567 -3.385 1.00 88.19 84 LEU A N 1
ATOM 702 C CA . LEU A 1 84 ? -8.554 -8.312 -2.237 1.00 88.19 84 LEU A CA 1
ATOM 703 C C . LEU A 1 84 ? -9.842 -9.152 -2.284 1.00 88.19 84 LEU A C 1
ATOM 705 O O . LEU A 1 84 ? -10.222 -9.703 -1.261 1.00 88.19 84 LEU A O 1
ATOM 709 N N . SER A 1 85 ? -10.466 -9.305 -3.459 1.00 86.44 85 SER A N 1
ATOM 710 C CA . SER A 1 85 ? -11.661 -10.150 -3.615 1.00 86.44 85 SER A CA 1
ATOM 711 C C . SER A 1 85 ? -11.404 -11.648 -3.453 1.00 86.44 85 SER A C 1
ATOM 713 O O . SER A 1 85 ? -12.350 -12.394 -3.265 1.00 86.44 85 SER A O 1
ATOM 715 N N . THR A 1 86 ? -10.156 -12.111 -3.563 1.00 87.69 86 THR A N 1
ATOM 716 C CA . THR A 1 86 ? -9.805 -13.509 -3.270 1.00 87.69 86 THR A CA 1
ATOM 717 C C . THR A 1 86 ? -9.666 -13.756 -1.765 1.00 87.69 86 THR A C 1
ATOM 719 O O . THR A 1 86 ? -9.771 -14.899 -1.337 1.00 87.69 86 THR A O 1
ATOM 722 N N . LEU A 1 87 ? -9.407 -12.713 -0.963 1.00 79.50 87 LEU A N 1
ATOM 723 C CA . LEU A 1 87 ? -9.308 -12.834 0.498 1.00 79.50 87 LEU A CA 1
ATOM 724 C C . LEU A 1 87 ? -10.665 -12.745 1.212 1.00 79.50 87 LEU A C 1
ATOM 726 O O . LEU A 1 87 ? -10.758 -13.208 2.347 1.00 79.50 87 LEU A O 1
ATOM 730 N N . SER A 1 88 ? -11.652 -12.083 0.600 1.00 67.56 88 SER A N 1
ATOM 731 C CA . SER A 1 88 ? -13.003 -11.880 1.150 1.00 67.56 88 SER A CA 1
ATOM 732 C C . SER A 1 88 ? -13.926 -13.044 0.830 1.00 67.56 88 SER A C 1
ATOM 734 O O . SER A 1 88 ? -14.615 -13.503 1.761 1.00 67.56 88 SER A O 1
#

Solvent-accessible surface area (backbone atoms only — not comparable to full-atom values): 5307 Å² total; per-residue (Å²): 142,81,85,92,80,76,64,65,70,62,52,52,53,52,55,57,56,56,52,55,54,55,58,53,50,51,47,43,49,39,64,74,58,56,61,73,62,77,88,52,92,43,75,77,51,40,54,50,54,50,53,52,38,55,49,52,51,51,52,54,52,48,51,42,41,55,53,16,62,74,70,74,47,63,48,87,77,58,56,65,68,62,54,53,64,72,75,107

Sequence (88 aa):
MLCVKKNPAKLIKNLYKQRWHIEVDFRNIKIRLDLKEFKCKTPKMLIKEMWVSFLAYNIVRSLILSSALYHKVIPRTISFKSTLSTLS